Protein AF-A0A6C0HKU3-F1 (afdb_monomer_lite)

pLDDT: mean 80.03, std 16.27, range [27.33, 96.5]

Organism: NCBI:txid1070528

Radius of gyration: 24.58 Å; chains: 1; bounding box: 53×42×70 Å

Sequence (174 aa):
MFNIYMVIFIVIAVLVIAGGSYQLYGMQMGFSTVIFFAGALYVFIVYGIRWFGPNGMFGAIPGSWPPVINTCPDYLTYYQRTQADGQKMDTCIDLIGVSKNNGLSKFDAQKGDSNPDSAFFSLKTVSTDGGKKNGELCQRAITSGLSWEGITNGDGCVSGDGSITGPPSSGGSC

Structure (mmCIF, N/CA/C/O backbone):
data_AF-A0A6C0HKU3-F1
#
_entry.id   AF-A0A6C0HKU3-F1
#
loop_
_atom_site.group_PDB
_atom_site.id
_atom_site.type_symbol
_atom_site.label_atom_id
_atom_site.label_alt_id
_atom_site.label_comp_id
_atom_site.label_asym_id
_atom_site.label_entity_id
_atom_site.label_seq_id
_atom_site.pdbx_PDB_ins_code
_atom_site.Cartn_x
_atom_site.Cartn_y
_atom_site.Cartn_z
_atom_site.occupancy
_atom_site.B_iso_or_equiv
_atom_site.auth_seq_id
_atom_site.auth_comp_id
_atom_site.auth_asym_id
_atom_site.auth_atom_id
_atom_site.pdbx_PDB_model_num
ATOM 1 N N . MET A 1 1 ? 16.580 -20.297 -10.149 1.00 58.47 1 MET A N 1
ATOM 2 C CA . MET A 1 1 ? 15.365 -20.252 -10.994 1.00 58.47 1 MET A CA 1
ATOM 3 C C . MET A 1 1 ? 15.584 -19.198 -12.066 1.00 58.47 1 MET A C 1
ATOM 5 O O . MET A 1 1 ? 16.129 -18.149 -11.747 1.00 58.47 1 MET A O 1
ATOM 9 N N . PHE A 1 2 ? 15.263 -19.491 -13.324 1.00 69.94 2 PHE A N 1
ATOM 10 C CA . PHE A 1 2 ? 15.459 -18.554 -14.433 1.00 69.94 2 PHE A CA 1
ATOM 11 C C . PHE A 1 2 ? 14.442 -17.408 -14.329 1.00 69.94 2 PHE A C 1
ATOM 13 O O . PHE A 1 2 ? 13.238 -17.651 -14.372 1.00 69.94 2 PHE A O 1
ATOM 20 N N . ASN A 1 3 ? 14.914 -16.172 -14.152 1.00 80.88 3 ASN A N 1
ATOM 21 C CA . ASN A 1 3 ? 14.043 -15.004 -14.058 1.00 80.88 3 ASN A CA 1
ATOM 22 C C . ASN A 1 3 ? 13.730 -14.484 -15.469 1.00 80.88 3 ASN A C 1
ATOM 24 O O . ASN A 1 3 ? 14.475 -13.683 -16.031 1.00 80.88 3 ASN A O 1
ATOM 28 N N . ILE A 1 4 ? 12.630 -14.966 -16.050 1.00 89.62 4 ILE A N 1
ATOM 29 C CA . ILE A 1 4 ? 12.211 -14.607 -17.412 1.00 89.62 4 ILE A CA 1
ATOM 30 C C . ILE A 1 4 ? 11.984 -13.095 -17.585 1.00 89.62 4 ILE A C 1
ATOM 32 O O . ILE A 1 4 ? 12.302 -12.542 -18.637 1.00 89.62 4 ILE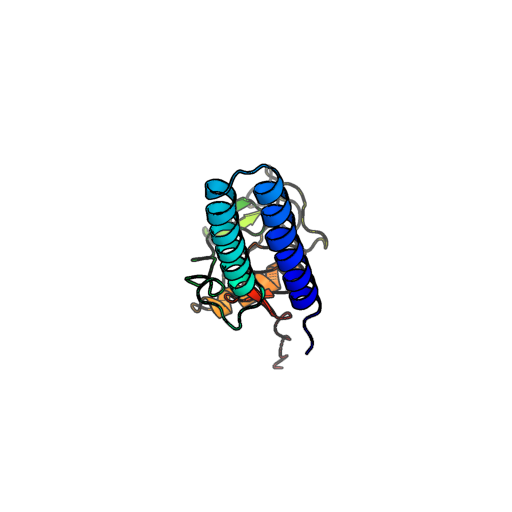 A O 1
ATOM 36 N N . TYR A 1 5 ? 11.530 -12.402 -16.537 1.00 88.19 5 TYR A N 1
ATOM 37 C CA . TYR A 1 5 ? 11.314 -10.954 -16.554 1.00 88.19 5 TYR A CA 1
ATOM 38 C C . TYR A 1 5 ? 12.626 -10.169 -16.653 1.00 88.19 5 TYR A C 1
ATOM 40 O O . TYR A 1 5 ? 12.690 -9.175 -17.372 1.00 88.19 5 TYR A O 1
ATOM 48 N N . MET A 1 6 ? 13.690 -10.647 -16.001 1.00 87.56 6 MET A N 1
ATOM 49 C CA . MET A 1 6 ? 15.028 -10.057 -16.117 1.00 87.56 6 MET A CA 1
ATOM 50 C C . MET A 1 6 ? 15.559 -10.164 -17.551 1.00 87.56 6 MET A C 1
ATOM 52 O O . MET A 1 6 ? 16.142 -9.215 -18.071 1.00 87.56 6 MET A O 1
ATOM 56 N N . VAL A 1 7 ? 15.332 -11.299 -18.214 1.00 91.06 7 VAL A N 1
ATOM 57 C CA . VAL A 1 7 ? 15.775 -11.498 -19.602 1.00 91.06 7 VAL A CA 1
ATOM 58 C C . VAL A 1 7 ? 15.022 -10.579 -20.557 1.00 91.06 7 VAL A C 1
ATOM 60 O O . VAL A 1 7 ? 15.651 -9.913 -21.376 1.00 91.06 7 VAL A O 1
ATOM 63 N N . ILE A 1 8 ? 13.698 -10.475 -20.410 1.00 94.44 8 ILE A N 1
ATOM 64 C CA . ILE A 1 8 ? 12.883 -9.535 -21.192 1.00 94.44 8 ILE A CA 1
ATOM 65 C C . ILE A 1 8 ? 13.372 -8.095 -20.981 1.00 94.44 8 ILE A C 1
ATOM 67 O O . ILE A 1 8 ? 13.553 -7.359 -21.950 1.00 94.44 8 ILE A O 1
ATOM 71 N N . PHE A 1 9 ? 13.653 -7.706 -19.734 1.00 94.19 9 PHE A N 1
ATOM 72 C CA . PHE A 1 9 ? 14.173 -6.379 -19.406 1.00 94.19 9 PHE A CA 1
ATOM 73 C C . PHE A 1 9 ? 15.509 -6.081 -20.099 1.00 94.19 9 PHE A C 1
ATOM 75 O O . PHE A 1 9 ? 15.655 -5.019 -20.700 1.00 94.19 9 PHE A O 1
ATOM 82 N N . ILE A 1 10 ? 16.464 -7.018 -20.071 1.00 93.25 10 ILE A N 1
ATOM 83 C CA . ILE A 1 10 ? 17.770 -6.853 -20.730 1.00 93.25 10 ILE A CA 1
ATOM 84 C C . ILE A 1 10 ? 17.600 -6.680 -22.243 1.00 93.25 10 ILE A C 1
ATOM 86 O O . ILE A 1 10 ? 18.221 -5.795 -22.830 1.00 93.25 10 ILE A O 1
ATOM 90 N N . VAL A 1 11 ? 16.738 -7.483 -22.875 1.00 95.75 11 VAL A N 1
ATOM 91 C CA . VAL A 1 11 ? 16.470 -7.376 -24.317 1.00 95.75 11 VAL A CA 1
ATOM 92 C C . VAL A 1 11 ? 15.900 -5.998 -24.661 1.00 95.75 11 VAL A C 1
ATOM 94 O O . VAL A 1 11 ? 16.388 -5.347 -25.583 1.00 95.75 11 VAL A O 1
ATOM 97 N N . ILE A 1 12 ? 14.920 -5.514 -23.893 1.00 95.31 12 ILE A N 1
ATOM 98 C CA . ILE A 1 12 ? 14.333 -4.183 -24.097 1.00 95.31 12 ILE A CA 1
ATOM 99 C C . ILE A 1 12 ? 15.378 -3.082 -23.883 1.00 95.31 12 ILE A C 1
ATOM 101 O O . ILE A 1 12 ? 15.468 -2.169 -24.701 1.00 95.31 12 ILE A O 1
ATOM 105 N N . ALA A 1 13 ? 16.197 -3.173 -22.833 1.00 95.56 13 ALA A N 1
ATOM 106 C CA . ALA A 1 13 ? 17.238 -2.189 -22.547 1.00 95.56 13 ALA A CA 1
ATOM 107 C C . ALA A 1 13 ? 18.234 -2.061 -23.711 1.00 95.56 13 ALA A C 1
ATOM 109 O O . ALA A 1 13 ? 18.538 -0.951 -24.147 1.00 95.56 13 ALA A O 1
ATOM 110 N N . VAL A 1 14 ? 18.686 -3.189 -24.270 1.00 95.38 14 VAL A N 1
ATOM 111 C CA . VAL A 1 14 ? 19.579 -3.199 -25.439 1.00 95.38 14 VAL A CA 1
ATOM 112 C C . VAL A 1 14 ? 18.900 -2.571 -26.656 1.00 95.38 14 VAL A C 1
ATOM 114 O O . VAL A 1 14 ? 19.516 -1.741 -27.321 1.00 95.38 14 VAL A O 1
ATOM 117 N N . LEU A 1 15 ? 17.636 -2.911 -26.930 1.00 96.50 15 LEU A N 1
ATOM 118 C CA . LEU A 1 15 ? 16.890 -2.347 -28.061 1.00 96.50 15 LEU A CA 1
ATOM 119 C C . LEU A 1 15 ? 16.707 -0.831 -27.940 1.00 96.50 15 LEU A C 1
ATOM 121 O O . LEU A 1 15 ? 16.881 -0.119 -28.925 1.00 96.50 15 LEU A O 1
ATOM 125 N N . VAL A 1 16 ? 16.395 -0.324 -26.746 1.00 95.75 16 VAL A N 1
ATOM 126 C CA . VAL A 1 16 ? 16.202 1.115 -26.510 1.00 95.75 16 VAL A CA 1
ATOM 127 C C . VAL A 1 16 ? 17.522 1.875 -26.616 1.00 95.75 16 VAL A C 1
ATOM 129 O O . VAL A 1 16 ? 17.572 2.908 -27.282 1.00 95.75 16 VAL A O 1
ATOM 132 N N . ILE A 1 17 ? 18.595 1.366 -26.002 1.00 96.44 17 ILE A N 1
ATOM 133 C CA . ILE A 1 17 ? 19.912 2.011 -26.053 1.00 96.44 17 ILE A CA 1
ATOM 134 C C . ILE A 1 17 ? 20.435 2.010 -27.493 1.00 96.44 17 ILE A C 1
ATOM 136 O O . ILE A 1 17 ? 20.740 3.069 -28.034 1.00 96.44 17 ILE A O 1
ATOM 140 N N . ALA A 1 18 ? 20.495 0.845 -28.143 1.00 94.31 18 ALA A N 1
ATOM 141 C CA . ALA A 1 18 ? 21.031 0.732 -29.496 1.00 94.31 18 ALA A CA 1
ATOM 142 C C . ALA A 1 18 ? 20.145 1.447 -30.527 1.00 94.31 18 ALA A C 1
ATOM 144 O O . ALA A 1 18 ? 20.659 2.180 -31.369 1.00 94.31 18 ALA A O 1
ATOM 145 N N . GLY A 1 19 ? 18.822 1.278 -30.445 1.00 94.56 19 GLY A N 1
ATOM 146 C CA . GLY A 1 19 ? 17.868 1.901 -31.361 1.00 94.56 19 GLY A CA 1
ATOM 147 C C . GLY A 1 19 ? 17.843 3.423 -31.236 1.00 94.56 19 GLY A C 1
ATOM 148 O O . GLY A 1 19 ? 17.960 4.123 -32.241 1.00 94.56 19 GLY A O 1
ATOM 149 N N . GLY A 1 20 ? 17.775 3.945 -30.008 1.00 93.06 20 GLY A N 1
ATOM 150 C CA . GLY A 1 20 ? 17.802 5.387 -29.763 1.00 93.06 20 GLY A CA 1
ATOM 151 C C . GLY A 1 20 ? 19.136 6.023 -30.161 1.00 93.06 20 GLY A C 1
ATOM 152 O O . GLY A 1 20 ? 19.150 7.063 -30.820 1.00 93.06 20 GLY A O 1
ATOM 153 N N . SER A 1 21 ? 20.265 5.372 -29.853 1.00 93.81 21 SER A N 1
ATOM 154 C CA . SER A 1 21 ? 21.584 5.851 -30.280 1.00 93.81 21 SER A CA 1
ATOM 155 C C . SER A 1 21 ? 21.761 5.810 -31.799 1.00 93.81 21 SER A C 1
ATOM 157 O O . SER A 1 21 ? 22.308 6.757 -32.358 1.00 93.81 21 SER A O 1
ATOM 159 N N . TYR A 1 22 ? 21.275 4.770 -32.485 1.00 94.69 22 TYR A N 1
ATOM 160 C CA . TYR A 1 22 ? 21.329 4.683 -33.948 1.00 94.69 22 TYR A CA 1
ATOM 161 C C . TYR A 1 22 ? 20.525 5.806 -34.614 1.00 94.69 22 TYR A C 1
ATOM 163 O O . TYR A 1 22 ? 21.016 6.461 -35.534 1.00 94.69 22 TYR A O 1
ATOM 171 N N . GLN A 1 23 ? 19.319 6.077 -34.109 1.00 94.19 23 GLN A N 1
ATOM 172 C CA . GLN A 1 23 ? 18.472 7.150 -34.622 1.00 94.19 23 GLN A CA 1
ATOM 173 C C . GLN A 1 23 ? 19.127 8.529 -34.443 1.00 94.19 23 GLN A C 1
ATOM 175 O O . GLN A 1 23 ? 19.182 9.309 -35.392 1.00 94.19 23 GLN A O 1
ATOM 180 N N . LEU A 1 24 ? 19.677 8.818 -33.259 1.00 92.69 24 LEU A N 1
ATOM 181 C CA . LEU A 1 24 ? 20.350 10.094 -32.981 1.00 92.69 24 LEU A CA 1
ATOM 182 C C . LEU A 1 24 ? 21.645 10.270 -33.781 1.00 92.69 24 LEU A C 1
ATOM 184 O O . LEU A 1 24 ? 21.941 11.374 -34.248 1.00 92.69 24 LEU A O 1
ATOM 188 N N . TYR A 1 25 ? 22.387 9.182 -33.991 1.00 92.62 25 TYR A N 1
ATOM 189 C CA . TYR A 1 25 ? 23.579 9.194 -34.830 1.00 92.62 25 TYR A CA 1
ATOM 190 C C . TYR A 1 25 ? 23.230 9.493 -36.294 1.00 92.62 25 TYR A C 1
ATOM 192 O O . TYR A 1 25 ? 23.880 10.327 -36.924 1.00 92.62 25 TYR A O 1
ATOM 200 N N . GLY A 1 26 ? 22.156 8.888 -36.817 1.00 92.25 26 GLY A N 1
ATOM 201 C CA . GLY A 1 26 ? 21.646 9.160 -38.164 1.00 92.25 26 GLY A CA 1
ATOM 202 C C . GLY A 1 26 ? 21.207 10.615 -38.375 1.00 92.25 26 GLY A C 1
ATOM 203 O O . GLY A 1 26 ? 21.313 11.135 -39.482 1.00 92.25 26 GLY A O 1
ATOM 204 N N . MET A 1 27 ? 20.794 11.303 -37.307 1.00 92.88 27 MET A N 1
ATOM 205 C CA . MET A 1 27 ? 20.460 12.734 -37.318 1.00 92.88 27 MET A CA 1
ATOM 206 C C . MET A 1 27 ? 21.688 13.656 -37.202 1.00 92.88 27 MET A C 1
ATOM 208 O O . MET A 1 27 ? 21.528 14.866 -37.055 1.00 92.88 27 MET A O 1
ATOM 212 N N . GLN A 1 28 ? 22.908 13.106 -37.239 1.00 91.75 28 GLN A N 1
ATOM 213 C CA . GLN A 1 28 ? 24.176 13.830 -37.058 1.00 91.75 28 GLN A CA 1
ATOM 214 C C . GLN A 1 28 ? 24.291 14.573 -35.713 1.00 91.75 28 GLN A C 1
ATOM 216 O O . GLN A 1 28 ? 25.132 15.456 -35.538 1.00 91.75 28 GLN A O 1
ATOM 221 N N . MET A 1 29 ? 23.497 14.184 -34.712 1.00 90.88 29 MET A N 1
ATOM 222 C CA . MET A 1 29 ? 23.520 14.771 -33.372 1.00 90.88 29 MET A CA 1
ATOM 223 C C . MET A 1 29 ? 24.515 14.023 -32.478 1.00 90.88 29 MET A C 1
ATOM 225 O O . MET A 1 29 ? 24.139 13.365 -31.505 1.00 90.88 29 MET A O 1
ATOM 229 N N . GLY A 1 30 ? 25.808 14.099 -32.812 1.00 86.69 30 GLY A N 1
ATOM 230 C CA . GLY A 1 30 ? 26.860 13.325 -32.137 1.00 86.69 30 GLY A CA 1
ATOM 231 C C . GLY A 1 30 ? 26.922 13.561 -30.623 1.00 86.69 30 GLY A C 1
ATOM 232 O O . GLY A 1 30 ? 26.979 12.609 -29.849 1.00 86.69 30 GLY A O 1
ATOM 233 N N . PHE A 1 31 ? 26.815 14.820 -30.188 1.00 90.69 31 PHE A N 1
ATOM 234 C CA . PHE A 1 31 ? 26.819 15.168 -28.763 1.00 90.69 31 PHE A CA 1
ATOM 235 C C . PHE A 1 31 ? 25.597 14.600 -28.021 1.00 90.69 31 PHE A C 1
ATOM 237 O O . PHE A 1 31 ? 25.738 13.961 -26.978 1.00 90.69 31 PHE A O 1
ATOM 244 N N . SER A 1 32 ? 24.400 14.744 -28.598 1.00 89.81 32 SER A N 1
ATOM 245 C CA . SER A 1 32 ? 23.164 14.188 -28.033 1.00 89.81 32 SER A CA 1
ATOM 246 C C . SER A 1 32 ? 23.177 12.661 -27.996 1.00 89.81 32 SER A C 1
ATOM 248 O O . SER A 1 32 ? 22.661 12.076 -27.052 1.00 89.81 32 SER A O 1
ATOM 250 N N . THR A 1 33 ? 23.806 12.013 -28.981 1.00 92.88 33 THR A N 1
ATOM 251 C CA . THR A 1 33 ? 23.956 10.551 -29.034 1.00 92.88 33 THR A CA 1
ATOM 252 C C . THR A 1 33 ? 24.762 10.033 -27.844 1.00 92.88 33 THR A C 1
ATOM 254 O O . THR A 1 33 ? 24.355 9.065 -27.203 1.00 92.88 33 THR A O 1
ATOM 257 N N . VAL A 1 34 ? 25.877 10.697 -27.514 1.00 93.25 34 VAL A N 1
ATOM 258 C CA . VAL A 1 34 ? 26.735 10.319 -26.379 1.00 93.25 34 VAL A CA 1
ATOM 259 C C . VAL A 1 34 ? 26.002 10.513 -25.052 1.00 93.25 34 VAL A C 1
ATOM 261 O O . VAL A 1 34 ? 26.012 9.614 -24.211 1.00 93.25 34 VAL A O 1
ATOM 264 N N . ILE A 1 35 ? 25.318 11.649 -24.879 1.00 95.69 35 ILE A N 1
ATOM 265 C CA . ILE A 1 35 ? 24.532 11.927 -23.667 1.00 95.69 35 ILE A CA 1
ATOM 266 C C . ILE A 1 35 ? 23.392 10.920 -23.512 1.00 95.69 35 ILE A C 1
ATOM 268 O O . ILE A 1 35 ? 23.199 10.378 -22.425 1.00 95.69 35 ILE A O 1
ATOM 272 N N . PHE A 1 36 ? 22.659 10.641 -24.591 1.00 95.25 36 PHE A N 1
ATOM 273 C CA . PHE A 1 36 ? 21.569 9.672 -24.578 1.00 95.25 36 PHE A CA 1
ATOM 274 C C . PHE A 1 36 ? 22.070 8.278 -24.206 1.00 95.25 36 PHE A C 1
ATOM 276 O O . PHE A 1 36 ? 21.498 7.649 -23.322 1.00 95.25 36 PHE A O 1
ATOM 283 N N . PHE A 1 37 ? 23.157 7.814 -24.828 1.00 95.25 37 PHE A N 1
ATOM 284 C CA . PHE A 1 37 ? 23.725 6.498 -24.546 1.00 95.25 37 PHE A CA 1
ATOM 285 C C . PHE A 1 37 ? 24.118 6.363 -23.070 1.00 95.25 37 PHE A C 1
ATOM 287 O O . PHE A 1 37 ? 23.704 5.415 -22.404 1.00 95.25 37 PHE A O 1
ATOM 294 N N . ALA A 1 38 ? 24.864 7.338 -22.538 1.00 95.56 38 ALA A N 1
ATOM 295 C CA . ALA A 1 38 ? 25.298 7.330 -21.144 1.00 95.56 38 ALA A CA 1
ATOM 296 C C . ALA A 1 38 ? 24.112 7.409 -20.164 1.00 95.56 38 ALA A C 1
ATOM 298 O O . ALA A 1 38 ? 24.064 6.659 -19.188 1.00 95.56 38 ALA A O 1
ATOM 299 N N . GLY A 1 39 ? 23.134 8.280 -20.438 1.00 95.56 39 GLY A N 1
ATOM 300 C CA . GLY A 1 39 ? 21.947 8.454 -19.602 1.00 95.56 39 GLY A CA 1
ATOM 301 C C . GLY A 1 39 ? 21.026 7.234 -19.609 1.00 95.56 39 GLY A C 1
ATOM 302 O O . GLY A 1 39 ? 20.624 6.760 -18.548 1.00 95.56 39 GLY A O 1
ATOM 303 N N . ALA A 1 40 ? 20.732 6.681 -20.787 1.00 94.62 40 ALA A N 1
ATOM 304 C CA . ALA A 1 40 ? 19.903 5.488 -20.924 1.00 94.62 40 ALA A CA 1
ATOM 305 C C . ALA A 1 40 ? 20.559 4.278 -20.246 1.00 94.62 40 ALA A C 1
ATOM 307 O O . ALA A 1 40 ? 19.898 3.569 -19.487 1.00 94.62 40 ALA A O 1
ATOM 308 N N . LEU A 1 41 ? 21.867 4.082 -20.447 1.00 95.00 41 LEU A N 1
ATOM 309 C CA . LEU A 1 41 ? 22.626 3.025 -19.781 1.00 95.00 41 LEU A CA 1
ATOM 310 C C . LEU A 1 41 ? 22.547 3.153 -18.254 1.00 95.00 41 LEU A C 1
ATOM 312 O O . LEU A 1 41 ? 22.242 2.174 -17.574 1.00 95.00 41 LEU A O 1
ATOM 316 N N . TYR A 1 42 ? 22.762 4.356 -17.716 1.00 94.75 42 TYR A N 1
ATOM 317 C CA . TYR A 1 42 ? 22.658 4.617 -16.280 1.00 94.75 42 TYR A CA 1
ATOM 318 C C . TYR A 1 42 ? 21.266 4.273 -15.729 1.00 94.75 42 TYR A C 1
ATOM 320 O O . TYR A 1 42 ? 21.159 3.540 -14.746 1.00 94.75 42 TYR A O 1
ATOM 328 N N . VAL A 1 43 ? 20.198 4.735 -16.388 1.00 94.12 43 VAL A N 1
ATOM 329 C CA . VAL A 1 43 ? 18.811 4.458 -15.978 1.00 94.12 43 VAL A CA 1
ATOM 330 C C . VAL A 1 43 ? 18.533 2.955 -15.965 1.00 94.12 43 VAL A C 1
ATOM 332 O O . VAL A 1 43 ? 18.065 2.430 -14.954 1.00 94.12 43 VAL A O 1
ATOM 335 N N . PHE A 1 44 ? 18.858 2.233 -17.040 1.00 94.44 44 PHE A N 1
ATOM 336 C CA . PHE A 1 44 ? 18.604 0.791 -17.102 1.00 94.44 44 PHE A CA 1
ATOM 337 C C . PHE A 1 44 ? 19.426 -0.004 -16.081 1.00 94.44 44 PHE A C 1
ATOM 339 O O . PHE A 1 44 ? 18.920 -0.985 -15.540 1.00 94.44 44 PHE A O 1
ATOM 346 N N . ILE A 1 45 ? 20.647 0.428 -15.752 1.00 89.94 45 ILE A N 1
ATOM 347 C CA . ILE A 1 45 ? 21.437 -0.186 -14.677 1.00 89.94 45 ILE A CA 1
ATOM 348 C C . ILE A 1 45 ? 20.761 0.032 -13.319 1.00 89.94 45 ILE A C 1
ATOM 350 O O . ILE A 1 45 ? 20.558 -0.930 -12.579 1.00 89.94 45 ILE A O 1
ATOM 354 N N . VAL A 1 46 ? 20.371 1.269 -12.994 1.00 87.94 46 VAL A N 1
ATOM 355 C CA . VAL A 1 46 ? 19.741 1.597 -11.703 1.00 87.94 46 VAL A CA 1
ATOM 356 C C . VAL A 1 46 ? 18.433 0.828 -11.519 1.00 87.94 46 VAL A C 1
ATOM 358 O O . VAL A 1 46 ? 18.244 0.168 -10.496 1.00 87.94 46 VAL A O 1
ATOM 361 N N . TYR A 1 47 ? 17.549 0.849 -12.518 1.00 86.75 47 TYR A N 1
ATOM 362 C CA . TYR A 1 47 ? 16.276 0.128 -12.452 1.00 8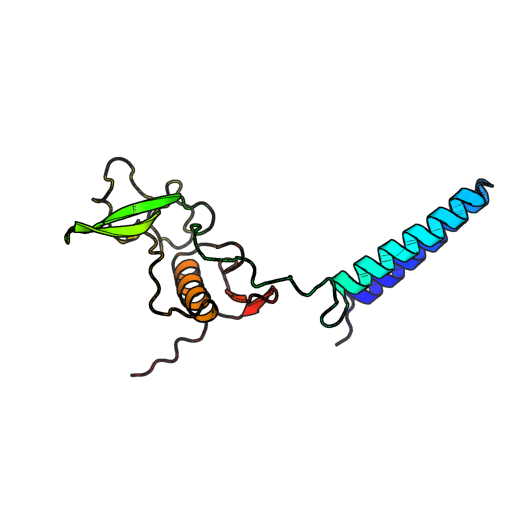6.75 47 TYR A CA 1
ATOM 363 C C . TYR A 1 47 ? 16.452 -1.394 -12.526 1.00 86.75 47 TYR A C 1
ATOM 365 O O . TYR A 1 47 ? 15.725 -2.130 -11.860 1.00 86.75 47 TYR A O 1
ATOM 373 N N . GLY A 1 48 ? 17.464 -1.878 -13.251 1.00 87.19 48 GLY A N 1
ATOM 374 C CA . GLY A 1 48 ? 17.830 -3.292 -13.265 1.00 87.19 48 GLY A CA 1
ATOM 375 C C . GLY A 1 48 ? 18.237 -3.792 -11.877 1.00 87.19 48 GLY A C 1
ATOM 376 O O . GLY A 1 48 ? 17.722 -4.806 -11.410 1.00 87.19 48 GLY A O 1
ATOM 377 N N . ILE A 1 49 ? 19.093 -3.045 -11.173 1.00 84.56 49 ILE A N 1
ATOM 378 C CA . ILE A 1 49 ? 19.493 -3.358 -9.791 1.00 84.56 49 ILE A CA 1
ATOM 379 C C . ILE A 1 49 ? 18.299 -3.234 -8.832 1.00 84.56 49 ILE A C 1
ATOM 381 O O . ILE A 1 49 ? 18.142 -4.068 -7.942 1.00 84.56 49 ILE A O 1
ATOM 385 N N . ARG A 1 50 ? 17.436 -2.227 -9.015 1.00 80.50 50 ARG A N 1
ATOM 386 C CA . ARG A 1 50 ? 16.242 -1.994 -8.184 1.00 80.50 50 ARG A CA 1
ATOM 387 C C . ARG A 1 50 ? 15.244 -3.153 -8.222 1.00 80.50 50 ARG A C 1
ATOM 389 O O . ARG A 1 50 ? 14.636 -3.434 -7.189 1.00 80.50 50 ARG A O 1
ATOM 396 N N . TRP A 1 51 ? 15.041 -3.765 -9.389 1.00 79.31 51 TRP A N 1
ATOM 397 C CA . TRP A 1 51 ? 14.029 -4.808 -9.598 1.00 79.31 51 TRP A CA 1
ATOM 398 C C . TRP A 1 51 ? 14.577 -6.234 -9.552 1.00 79.31 51 TRP A C 1
ATOM 400 O O . TRP A 1 51 ? 13.852 -7.141 -9.152 1.00 79.31 51 TRP A O 1
ATOM 410 N N . PHE A 1 52 ? 15.834 -6.446 -9.949 1.00 84.69 52 PHE A N 1
ATOM 411 C CA . PHE A 1 52 ? 16.418 -7.786 -10.084 1.00 84.69 52 PHE A CA 1
ATOM 412 C C . PHE A 1 52 ? 17.663 -8.013 -9.213 1.00 84.69 52 PHE A C 1
ATOM 414 O O . PHE A 1 52 ? 18.205 -9.118 -9.207 1.00 84.69 52 PHE A O 1
ATOM 421 N N . GLY A 1 53 ? 18.134 -6.998 -8.481 1.00 73.88 53 GLY A N 1
ATOM 422 C CA . GLY A 1 53 ? 19.289 -7.122 -7.596 1.00 73.88 53 GLY A CA 1
ATOM 423 C C . GLY A 1 53 ? 18.976 -7.960 -6.347 1.00 73.88 53 GLY A C 1
ATOM 424 O O . GLY A 1 53 ? 17.967 -7.701 -5.688 1.00 73.88 53 GLY A O 1
ATOM 425 N N . PRO A 1 54 ? 19.831 -8.931 -5.969 1.00 62.16 54 PRO A N 1
ATOM 426 C CA . PRO A 1 54 ? 19.669 -9.669 -4.721 1.00 62.16 54 PRO A CA 1
ATOM 427 C C . PRO A 1 54 ? 19.909 -8.706 -3.551 1.00 62.16 54 PRO A C 1
ATOM 429 O O . PRO A 1 54 ? 21.034 -8.259 -3.349 1.00 62.16 54 PRO A O 1
ATOM 432 N N . ASN A 1 55 ? 18.851 -8.336 -2.821 1.00 62.00 55 ASN A N 1
ATOM 433 C CA . ASN A 1 55 ? 18.900 -7.364 -1.718 1.00 62.00 55 ASN A CA 1
ATOM 434 C C . ASN A 1 55 ? 19.590 -6.040 -2.104 1.00 62.00 55 ASN A C 1
ATOM 436 O O . ASN A 1 55 ? 20.488 -5.564 -1.409 1.00 62.00 55 ASN A O 1
ATOM 440 N N . GLY A 1 56 ? 19.218 -5.465 -3.253 1.00 54.44 56 GLY A N 1
ATOM 441 C CA . GLY A 1 56 ? 19.864 -4.261 -3.777 1.00 54.44 56 GLY A CA 1
ATOM 442 C C . GLY A 1 56 ? 19.853 -3.094 -2.781 1.00 54.44 56 GLY A C 1
ATOM 443 O O . GLY A 1 56 ? 18.884 -2.889 -2.055 1.00 54.44 56 GLY A O 1
ATOM 444 N N . MET A 1 57 ? 20.900 -2.269 -2.811 1.00 52.84 57 MET A N 1
ATOM 445 C CA . MET A 1 57 ? 21.046 -1.032 -2.020 1.00 52.84 57 MET A CA 1
ATOM 446 C C . MET A 1 57 ? 19.871 -0.038 -2.195 1.00 52.84 57 MET A C 1
ATOM 448 O O . MET A 1 57 ? 19.704 0.870 -1.391 1.00 52.84 57 MET A O 1
ATOM 452 N N . PHE A 1 58 ? 19.044 -0.234 -3.231 1.00 52.31 58 PHE A N 1
ATOM 453 C CA . PHE A 1 58 ? 17.808 0.509 -3.521 1.00 52.31 58 PHE A CA 1
ATOM 454 C C . PHE A 1 58 ? 16.517 -0.313 -3.326 1.00 52.31 58 PHE A C 1
ATOM 456 O O . PHE A 1 58 ? 15.421 0.195 -3.550 1.00 52.31 58 PHE A O 1
ATOM 463 N N . GLY A 1 59 ? 16.636 -1.599 -2.995 1.00 47.81 59 GLY A N 1
ATOM 464 C CA . GLY A 1 59 ? 15.536 -2.516 -2.687 1.00 47.81 59 GLY A CA 1
ATOM 465 C C . GLY A 1 59 ? 15.330 -2.720 -1.186 1.00 47.81 59 GLY A C 1
ATOM 466 O O . GLY A 1 59 ? 14.219 -3.037 -0.774 1.00 47.81 59 GLY A O 1
ATOM 467 N N . ALA A 1 60 ? 16.363 -2.485 -0.371 1.00 51.34 60 ALA A N 1
ATOM 468 C CA . ALA A 1 60 ? 16.209 -2.370 1.070 1.00 51.34 60 ALA A CA 1
ATOM 469 C C . ALA A 1 60 ? 15.409 -1.100 1.376 1.00 51.34 60 ALA A C 1
ATOM 471 O O . ALA A 1 60 ? 15.910 0.017 1.243 1.00 51.34 60 ALA A O 1
ATOM 472 N N . ILE A 1 61 ? 14.145 -1.282 1.748 1.00 51.16 61 ILE A N 1
ATOM 473 C CA . ILE A 1 61 ? 13.314 -0.221 2.306 1.00 51.16 61 ILE A CA 1
ATOM 474 C C . ILE A 1 61 ? 14.072 0.297 3.543 1.00 51.16 61 ILE A C 1
ATOM 476 O O . ILE A 1 61 ? 14.368 -0.498 4.441 1.00 51.16 61 ILE A O 1
ATOM 480 N N . PRO A 1 62 ? 14.483 1.578 3.590 1.00 41.66 62 PRO A N 1
ATOM 481 C CA . PRO A 1 62 ? 15.162 2.114 4.755 1.00 41.66 62 PRO A CA 1
ATOM 482 C C . PRO A 1 62 ? 14.134 2.210 5.885 1.00 41.66 62 PRO A C 1
ATOM 484 O O . PRO A 1 62 ? 13.354 3.154 5.961 1.00 41.66 62 PRO A O 1
ATOM 487 N N . GLY A 1 63 ? 14.124 1.197 6.747 1.00 49.44 63 GLY A N 1
ATOM 488 C CA . GLY A 1 63 ? 13.228 1.101 7.896 1.00 49.44 63 GLY A CA 1
ATOM 489 C C . GLY A 1 63 ? 11.987 0.250 7.634 1.00 49.44 63 GLY A C 1
ATOM 490 O O . GLY A 1 63 ? 11.523 0.114 6.504 1.00 49.44 63 GLY A O 1
ATOM 491 N N . SER A 1 64 ? 11.448 -0.333 8.710 1.00 48.94 64 SER A N 1
ATOM 492 C CA . SER A 1 64 ? 10.158 -1.020 8.691 1.00 48.94 64 SER A CA 1
ATOM 493 C C . SER A 1 64 ? 9.064 0.011 8.415 1.00 48.94 64 SER A C 1
ATOM 495 O O . SER A 1 64 ? 8.554 0.666 9.327 1.00 48.94 64 SER A O 1
ATOM 497 N N . TRP A 1 65 ? 8.757 0.207 7.140 1.00 41.47 65 TRP A N 1
ATOM 498 C CA . TRP A 1 65 ? 7.554 0.900 6.726 1.00 41.47 65 TRP A CA 1
ATOM 499 C C . TRP A 1 65 ? 6.366 -0.060 6.896 1.00 41.47 65 TRP A C 1
ATOM 501 O O . TRP A 1 65 ? 6.465 -1.195 6.425 1.00 41.47 65 TRP A O 1
ATOM 511 N N . PRO A 1 66 ? 5.275 0.354 7.564 1.00 53.62 66 PRO A N 1
ATOM 512 C CA . PRO A 1 66 ? 5.047 1.669 8.163 1.00 53.62 66 PRO A CA 1
ATOM 513 C C . PRO A 1 66 ? 5.617 1.803 9.597 1.00 53.62 66 PRO A C 1
ATOM 515 O O . PRO A 1 66 ? 5.503 0.872 10.403 1.00 53.62 66 PRO A O 1
ATOM 518 N N . PRO A 1 67 ? 6.190 2.972 9.960 1.00 51.78 67 PRO A N 1
ATOM 519 C CA . PRO A 1 67 ? 6.621 3.274 11.316 1.00 51.78 67 PRO A CA 1
ATOM 520 C C . PRO A 1 67 ? 5.399 3.654 12.158 1.00 51.78 67 PRO A C 1
ATOM 522 O O . PRO A 1 67 ? 4.805 4.710 11.980 1.00 51.78 67 PRO A O 1
ATOM 525 N N . VAL A 1 68 ? 5.071 2.796 13.122 1.00 53.25 68 VAL A N 1
ATOM 526 C CA . VAL A 1 68 ? 3.995 2.970 14.110 1.00 53.25 68 VAL A CA 1
ATOM 527 C C . VAL A 1 68 ? 2.583 2.936 13.500 1.00 53.25 68 VAL A C 1
ATOM 529 O O . VAL A 1 68 ? 2.132 3.833 12.795 1.00 53.25 68 VAL A O 1
ATOM 532 N N . ILE A 1 69 ? 1.868 1.863 13.831 1.00 58.03 69 ILE A N 1
ATOM 533 C CA . ILE A 1 69 ? 0.459 1.602 13.521 1.00 58.03 69 ILE A CA 1
ATOM 534 C C . ILE A 1 69 ? -0.417 2.640 14.240 1.00 58.03 69 ILE A C 1
ATOM 536 O O . ILE A 1 69 ? -0.971 2.379 15.305 1.00 58.03 69 ILE A O 1
ATOM 540 N N . ASN A 1 70 ? -0.510 3.837 13.670 1.00 58.84 70 ASN A N 1
ATOM 541 C CA . ASN A 1 70 ? -1.367 4.919 14.165 1.00 58.84 70 ASN A CA 1
ATOM 542 C C . ASN A 1 70 ? -2.584 5.143 13.258 1.00 58.84 70 ASN A C 1
ATOM 544 O O . ASN A 1 70 ? -3.400 6.025 13.516 1.00 58.84 70 ASN A O 1
ATOM 548 N N . THR A 1 71 ? -2.672 4.397 12.160 1.00 75.50 71 THR A N 1
ATOM 549 C CA . THR A 1 71 ? -3.646 4.604 11.087 1.00 75.50 71 THR A CA 1
ATOM 550 C C . THR A 1 71 ? -4.577 3.412 11.026 1.00 75.50 71 THR A C 1
ATOM 552 O O . THR A 1 71 ? -4.153 2.299 11.295 1.00 75.50 71 THR A O 1
ATOM 555 N N . CYS A 1 72 ? -5.843 3.628 10.697 1.00 87.31 72 CYS A N 1
ATOM 556 C CA . CYS A 1 72 ? -6.799 2.544 10.528 1.00 87.31 72 CYS A CA 1
ATOM 557 C C . CYS A 1 72 ? -6.507 1.688 9.283 1.00 87.31 72 CYS A C 1
ATOM 559 O O . CYS A 1 72 ? -5.797 2.160 8.392 1.00 87.31 72 CYS A O 1
ATOM 561 N N . PRO A 1 73 ? -7.082 0.469 9.197 1.00 87.00 73 PRO A N 1
ATOM 562 C CA . PRO A 1 73 ? -7.159 -0.278 7.943 1.00 87.00 73 PRO A CA 1
ATOM 563 C C . PRO A 1 73 ? -7.712 0.577 6.797 1.00 87.00 73 PRO A C 1
ATOM 565 O O . PRO A 1 73 ? -8.400 1.576 7.032 1.00 87.00 73 PRO A O 1
ATOM 568 N N . ASP A 1 74 ? -7.445 0.169 5.560 1.00 85.75 74 ASP A N 1
ATOM 569 C CA . ASP A 1 74 ? -7.775 0.967 4.382 1.00 85.75 74 ASP A CA 1
ATOM 570 C C . ASP A 1 74 ? -9.276 1.302 4.361 1.00 85.75 74 ASP A C 1
ATOM 572 O O . ASP A 1 74 ? -10.129 0.434 4.555 1.00 85.75 74 ASP A O 1
ATOM 576 N N . TYR A 1 75 ? -9.596 2.578 4.116 1.00 86.44 75 TYR A N 1
ATOM 577 C CA . TYR A 1 75 ? -10.959 3.133 4.085 1.00 86.44 75 TYR A CA 1
ATOM 578 C C . TYR A 1 75 ? -11.719 3.168 5.424 1.00 86.44 75 TYR A C 1
ATOM 580 O O . TYR A 1 75 ? -12.864 3.628 5.451 1.00 86.44 75 TYR A O 1
ATOM 588 N N . LEU A 1 76 ? -11.104 2.765 6.541 1.00 90.31 76 LEU A N 1
ATOM 589 C CA . LEU A 1 76 ? -11.679 2.958 7.873 1.00 90.31 76 LEU A CA 1
ATOM 590 C C . LEU A 1 76 ? -11.268 4.309 8.466 1.00 90.31 76 LEU A C 1
ATOM 592 O O . LEU A 1 76 ? -10.202 4.855 8.190 1.00 90.31 76 LEU A O 1
ATOM 596 N N . THR A 1 77 ? -12.127 4.841 9.331 1.00 90.31 77 THR A N 1
ATOM 597 C CA . THR A 1 77 ? -11.900 6.106 10.039 1.00 90.31 77 THR A CA 1
ATOM 598 C C . THR A 1 77 ? -11.589 5.842 11.504 1.00 90.31 77 THR A C 1
ATOM 600 O O . THR A 1 77 ? -12.219 4.993 12.130 1.00 90.31 77 THR A O 1
ATOM 603 N N . TYR A 1 78 ? -10.632 6.576 12.066 1.00 90.31 78 TYR A N 1
ATOM 604 C CA . TYR A 1 78 ? -10.325 6.493 13.490 1.00 90.31 78 TYR A CA 1
ATOM 605 C C . TYR A 1 78 ? -11.511 6.957 14.339 1.00 90.31 78 TYR A C 1
ATOM 607 O O . TYR A 1 78 ? -12.125 7.989 14.065 1.00 90.31 78 TYR A O 1
ATOM 615 N N . TYR A 1 79 ? -11.801 6.206 15.395 1.00 90.19 79 TYR A N 1
ATOM 616 C CA . TYR A 1 79 ? -12.852 6.516 16.344 1.00 90.19 79 TYR A CA 1
ATOM 617 C C . TYR A 1 79 ? -12.450 6.067 17.747 1.00 90.19 79 TYR A C 1
ATOM 619 O O . TYR A 1 79 ? -12.079 4.914 17.980 1.00 90.19 79 TYR A O 1
ATOM 627 N N . GLN A 1 80 ? -12.543 6.985 18.704 1.00 89.56 80 GLN A N 1
ATOM 628 C CA . GLN A 1 80 ? -12.257 6.692 20.100 1.00 89.56 80 GLN A CA 1
ATOM 629 C C . GLN A 1 80 ? -13.555 6.323 20.813 1.00 89.56 80 GLN A C 1
ATOM 631 O O . GLN A 1 80 ? -14.361 7.195 21.133 1.00 89.56 80 GLN A O 1
ATOM 636 N N . ARG A 1 81 ? -13.747 5.026 21.054 1.00 88.44 81 ARG A N 1
ATOM 637 C CA . ARG A 1 81 ? -14.942 4.496 21.711 1.00 88.44 81 ARG A CA 1
ATOM 638 C C . ARG A 1 81 ? -14.809 4.605 23.223 1.00 88.44 81 ARG A C 1
ATOM 640 O O . ARG A 1 81 ? -13.779 4.217 23.777 1.00 88.44 81 ARG A O 1
ATOM 647 N N . THR A 1 82 ? -15.873 5.029 23.896 1.00 88.31 82 THR A N 1
ATOM 648 C CA . THR A 1 82 ? -15.990 4.898 25.352 1.00 88.31 82 THR A CA 1
ATOM 649 C C . THR A 1 82 ? -16.671 3.571 25.676 1.00 88.31 82 THR A C 1
ATOM 651 O O . THR A 1 82 ? -17.805 3.322 25.269 1.00 88.31 82 THR A O 1
ATOM 654 N N . GLN A 1 83 ? -15.972 2.676 26.369 1.00 81.81 83 GLN A N 1
ATOM 655 C CA . GLN A 1 83 ? -16.563 1.426 26.850 1.00 81.81 83 GLN A CA 1
ATOM 656 C C . GLN A 1 83 ? -17.466 1.664 28.066 1.00 81.81 83 GLN A C 1
ATOM 658 O O . GLN A 1 83 ? -17.379 2.700 28.725 1.00 81.81 83 GLN A O 1
ATOM 663 N N . ALA A 1 84 ? -18.301 0.672 28.393 1.00 77.44 84 ALA A N 1
ATOM 664 C CA . ALA A 1 84 ? -19.169 0.701 29.574 1.00 77.44 84 ALA A CA 1
ATOM 665 C C . ALA A 1 84 ? -18.391 0.958 30.881 1.00 77.44 84 ALA A C 1
ATOM 667 O O . ALA A 1 84 ? -18.905 1.608 31.786 1.00 77.44 84 ALA A O 1
ATOM 668 N N . ASP A 1 85 ? -17.123 0.538 30.930 1.00 77.31 85 ASP A N 1
ATOM 669 C CA . ASP A 1 85 ? -16.211 0.739 32.062 1.00 77.31 85 ASP A CA 1
ATOM 670 C C . ASP A 1 85 ? -15.594 2.156 32.114 1.00 77.31 85 ASP A C 1
ATOM 672 O O . ASP A 1 85 ? -14.685 2.420 32.899 1.00 77.31 85 ASP A O 1
ATOM 676 N N . GLY A 1 86 ? -16.025 3.071 31.236 1.00 78.31 86 GLY A N 1
ATOM 677 C CA . GLY A 1 86 ? -15.512 4.442 31.122 1.00 78.31 86 GLY A CA 1
ATOM 678 C C . GLY A 1 86 ? -14.129 4.558 30.467 1.00 78.31 86 GLY A C 1
ATOM 679 O O . GLY A 1 86 ? -13.628 5.665 30.267 1.00 78.31 86 GLY A O 1
ATOM 680 N N . GLN A 1 87 ? -13.507 3.432 30.112 1.00 83.44 87 GLN A N 1
ATOM 681 C CA . GLN A 1 87 ? -12.220 3.392 29.422 1.00 83.44 87 GLN A CA 1
ATOM 682 C C . GLN A 1 87 ? -12.374 3.809 27.958 1.00 83.44 87 GLN A C 1
ATOM 684 O O . GLN A 1 87 ? -13.284 3.361 27.255 1.00 83.44 87 GLN A O 1
ATOM 689 N N . LYS A 1 88 ? -11.450 4.649 27.490 1.00 85.88 88 LYS A N 1
ATOM 690 C CA . LYS A 1 88 ? -11.352 5.041 26.083 1.00 85.88 88 LYS A CA 1
ATOM 691 C C . LYS A 1 88 ? -10.521 4.010 25.334 1.00 85.88 88 LYS A C 1
ATOM 693 O O . LYS A 1 88 ? -9.399 3.714 25.737 1.00 85.88 88 LYS A O 1
ATOM 698 N N . MET A 1 89 ? -11.070 3.471 24.254 1.00 85.94 89 MET A N 1
ATOM 699 C CA . MET A 1 89 ? -10.361 2.557 23.369 1.00 85.94 89 MET A CA 1
ATOM 700 C C . MET A 1 89 ? -10.227 3.139 21.973 1.00 85.94 89 MET A C 1
ATOM 702 O O . MET A 1 89 ? -11.194 3.615 21.376 1.00 85.94 89 MET A O 1
ATOM 706 N N . ASP A 1 90 ? -9.018 3.015 21.445 1.00 88.12 90 ASP A N 1
ATOM 707 C CA . ASP A 1 90 ? -8.689 3.418 20.091 1.00 88.12 90 ASP A CA 1
ATOM 708 C C . ASP A 1 90 ? -9.168 2.332 19.124 1.00 88.12 90 ASP A C 1
ATOM 710 O O . ASP A 1 90 ? -8.744 1.167 19.165 1.00 88.12 90 ASP A O 1
ATOM 714 N N . THR A 1 91 ? -10.125 2.712 18.286 1.00 91.19 91 THR A N 1
ATOM 715 C CA . THR A 1 91 ? -10.784 1.823 17.334 1.00 91.19 91 THR A CA 1
ATOM 716 C C . THR A 1 91 ? -10.878 2.479 15.965 1.00 91.19 91 THR A C 1
ATOM 718 O O . THR A 1 91 ? -10.613 3.668 15.791 1.00 91.19 91 THR A O 1
ATOM 721 N N . CYS A 1 92 ? -11.255 1.680 14.983 1.00 91.94 92 CYS A N 1
ATOM 722 C CA . CYS A 1 92 ? -11.502 2.101 13.621 1.00 91.94 92 CYS A CA 1
ATOM 723 C C . CYS A 1 92 ? -12.914 1.684 13.222 1.00 91.94 92 CYS A C 1
ATOM 725 O O . CYS A 1 92 ? -13.349 0.576 13.534 1.00 91.94 92 CYS A O 1
ATOM 727 N N . ILE A 1 93 ? -13.626 2.578 12.550 1.00 93.69 93 ILE A N 1
ATOM 728 C CA . ILE A 1 93 ? -15.016 2.394 12.138 1.00 93.69 93 ILE A CA 1
ATOM 729 C C . ILE A 1 93 ? -15.131 2.451 10.623 1.00 93.69 93 ILE A C 1
ATOM 731 O O . ILE A 1 93 ? -14.395 3.175 9.949 1.00 93.69 93 ILE A O 1
ATOM 735 N N . ASP A 1 94 ? -16.090 1.704 10.095 1.00 92.69 94 ASP A N 1
ATOM 736 C CA . ASP A 1 94 ? -16.381 1.669 8.670 1.00 92.69 94 ASP A CA 1
ATOM 737 C C . ASP A 1 94 ? -17.672 2.434 8.366 1.00 92.69 94 ASP A C 1
ATOM 739 O O . ASP A 1 94 ? -18.776 1.955 8.617 1.00 92.69 94 ASP A O 1
ATOM 743 N N . LEU A 1 95 ? -17.543 3.641 7.818 1.00 90.62 95 LEU A N 1
ATOM 744 C CA . LEU A 1 95 ? -18.683 4.493 7.469 1.00 90.62 95 LEU A CA 1
ATOM 745 C C . LEU A 1 95 ? -19.323 4.128 6.123 1.00 90.62 95 LEU A C 1
ATOM 747 O O . LEU A 1 95 ? -20.409 4.620 5.807 1.00 90.62 95 LEU A O 1
ATOM 751 N N . ILE A 1 96 ? -18.666 3.295 5.317 1.00 88.88 96 ILE A N 1
ATOM 752 C CA . ILE A 1 96 ? -19.047 3.031 3.925 1.00 88.88 96 ILE A CA 1
ATOM 753 C C . ILE A 1 96 ? -19.609 1.610 3.788 1.00 88.88 96 ILE A C 1
ATOM 755 O O . ILE A 1 96 ? -20.637 1.433 3.133 1.00 88.88 96 ILE A O 1
ATOM 759 N N . GLY A 1 97 ? -19.020 0.633 4.480 1.00 87.94 97 GLY A N 1
ATOM 760 C CA . GLY A 1 97 ? -19.328 -0.792 4.374 1.00 87.94 97 GLY A CA 1
ATOM 761 C C . GLY A 1 97 ? -18.385 -1.506 3.403 1.00 87.94 97 GLY A C 1
ATOM 762 O O . GLY A 1 97 ? -18.847 -2.137 2.458 1.00 87.94 97 GLY A O 1
ATOM 763 N N . VAL A 1 98 ? -17.072 -1.366 3.592 1.00 86.75 98 VAL A N 1
ATOM 764 C CA . VAL A 1 98 ? -16.026 -1.938 2.725 1.00 86.75 98 VAL A CA 1
ATOM 765 C C . VAL A 1 98 ? -15.638 -3.375 3.087 1.00 86.75 98 VAL A C 1
ATOM 767 O O . VAL A 1 98 ? -14.986 -4.045 2.285 1.00 86.75 98 VAL A O 1
ATOM 770 N N . SER A 1 99 ? -16.033 -3.874 4.265 1.00 85.62 99 SER A N 1
ATOM 771 C CA . SER A 1 99 ? -15.776 -5.266 4.664 1.00 85.62 99 SER A CA 1
ATOM 772 C C . SER A 1 99 ? -16.454 -6.249 3.706 1.00 85.62 99 SER A C 1
ATOM 774 O O . SER A 1 99 ? -17.679 -6.320 3.620 1.00 85.62 99 SER A O 1
ATOM 776 N N . LYS A 1 100 ? -15.651 -7.058 3.008 1.00 74.81 100 LYS A N 1
ATOM 777 C CA . LYS A 1 100 ? -16.152 -8.012 2.001 1.00 74.81 100 LYS A CA 1
ATOM 778 C C . LYS A 1 100 ? -16.837 -9.241 2.605 1.00 74.81 100 LYS A C 1
ATOM 780 O O . LYS A 1 100 ? -17.658 -9.870 1.946 1.00 74.81 100 LYS A O 1
ATOM 785 N N . ASN A 1 101 ? -16.510 -9.567 3.857 1.00 82.25 101 ASN A N 1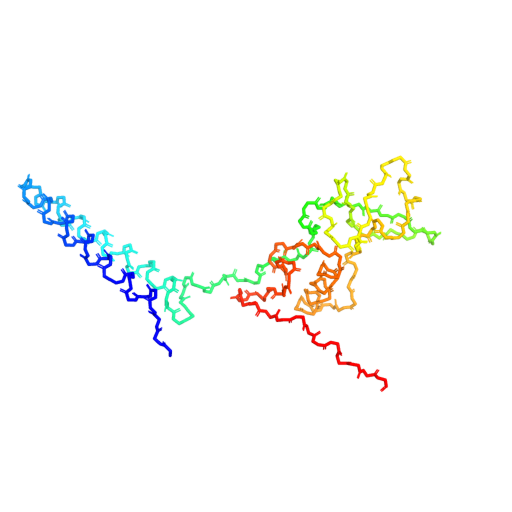
ATOM 786 C CA . ASN A 1 101 ? -16.882 -10.832 4.499 1.00 82.25 101 ASN A CA 1
ATOM 787 C C . ASN A 1 101 ? -17.864 -10.649 5.669 1.00 82.25 101 ASN A C 1
ATOM 789 O O . ASN A 1 101 ? -18.042 -11.570 6.461 1.00 82.25 101 ASN A O 1
ATOM 793 N N . ASN A 1 102 ? -18.465 -9.461 5.824 1.00 80.50 102 ASN A N 1
ATOM 794 C CA . ASN A 1 102 ? -19.261 -9.071 7.000 1.00 80.50 102 ASN A CA 1
ATOM 795 C C . ASN A 1 102 ? -18.509 -9.198 8.341 1.00 80.50 102 ASN A C 1
ATOM 797 O O . ASN A 1 102 ? -19.128 -9.209 9.404 1.00 80.50 102 ASN A O 1
ATOM 801 N N . GLY A 1 103 ? -17.177 -9.291 8.304 1.00 83.19 103 GLY A N 1
ATOM 802 C CA . GLY A 1 103 ? -16.344 -9.387 9.502 1.00 83.19 103 GLY A CA 1
ATOM 803 C C . GLY A 1 103 ? -16.173 -8.046 10.224 1.00 83.19 103 GLY A C 1
ATOM 804 O O . GLY A 1 103 ? -15.646 -8.012 11.334 1.00 83.19 103 GLY A O 1
ATOM 805 N N . LEU A 1 104 ? -16.630 -6.952 9.608 1.00 90.81 104 LEU A N 1
ATOM 806 C CA . LEU A 1 104 ? -16.870 -5.666 10.247 1.00 90.81 104 LEU A CA 1
ATOM 807 C C . LEU A 1 104 ? -18.190 -5.092 9.713 1.00 90.81 104 LEU A C 1
ATOM 809 O O . LEU A 1 104 ? -18.394 -5.009 8.503 1.00 90.81 104 LEU A O 1
ATOM 813 N N . SER A 1 105 ? -19.100 -4.713 10.607 1.00 92.44 105 SER A N 1
ATOM 814 C CA . SER A 1 105 ? -20.370 -4.093 10.232 1.00 92.44 105 SER A CA 1
ATOM 815 C C . SER A 1 105 ? -20.207 -2.594 10.009 1.00 92.44 105 SER A C 1
ATOM 817 O O . SER A 1 105 ? -19.465 -1.931 10.732 1.00 92.44 105 SER A O 1
ATOM 819 N N . LYS A 1 106 ? -20.972 -2.044 9.063 1.00 92.12 106 LYS A N 1
ATOM 820 C CA . LYS A 1 106 ? -21.040 -0.600 8.838 1.00 92.12 106 LYS A CA 1
ATOM 821 C C . LYS A 1 106 ? -21.437 0.133 10.124 1.00 92.12 106 LYS A C 1
ATOM 823 O O . LYS A 1 106 ? -22.411 -0.233 10.782 1.00 92.12 106 LYS A O 1
ATOM 828 N N . PHE A 1 107 ? -20.696 1.180 10.450 1.00 93.56 107 PHE A N 1
ATOM 829 C CA . PHE A 1 107 ? -20.932 2.036 11.598 1.00 93.56 107 PHE A CA 1
ATOM 830 C C . PHE A 1 107 ? -22.101 2.988 11.347 1.00 93.56 107 PHE A C 1
ATOM 832 O O . PHE A 1 107 ? -22.158 3.684 10.330 1.00 93.56 107 PHE A O 1
ATOM 839 N N . ASP A 1 108 ? -23.024 3.045 12.304 1.00 92.19 108 ASP A N 1
ATOM 840 C CA . ASP A 1 108 ? -24.128 3.996 12.305 1.00 92.19 108 ASP A CA 1
ATOM 841 C C . ASP A 1 108 ? -23.748 5.235 13.125 1.00 92.19 108 ASP A C 1
ATOM 843 O O . ASP A 1 108 ? -23.675 5.192 14.357 1.00 92.19 108 ASP A O 1
ATOM 847 N N . ALA A 1 109 ? -23.531 6.356 12.437 1.00 88.69 109 ALA A N 1
ATOM 848 C CA . ALA A 1 109 ? -23.144 7.616 13.063 1.00 88.69 109 ALA A CA 1
ATOM 849 C C . ALA A 1 109 ? -24.169 8.133 14.088 1.00 88.69 109 ALA A C 1
ATOM 851 O O . ALA A 1 109 ? -23.787 8.857 15.003 1.00 88.69 109 ALA A O 1
ATOM 852 N N . GLN A 1 110 ? -25.446 7.746 13.981 1.00 89.31 110 GLN A N 1
ATOM 853 C CA . GLN A 1 110 ? -26.470 8.162 14.943 1.00 89.31 110 GLN A CA 1
ATOM 854 C C . GLN A 1 110 ? -26.381 7.403 16.269 1.00 89.31 110 GLN A C 1
ATOM 856 O O . GLN A 1 110 ? -26.808 7.919 17.299 1.00 89.31 110 GLN A O 1
ATOM 861 N N . LYS A 1 111 ? -25.820 6.187 16.261 1.00 87.75 111 LYS A N 1
ATOM 862 C CA . LYS A 1 111 ? -25.699 5.343 17.458 1.00 87.75 111 LYS A CA 1
ATOM 863 C C . LYS A 1 111 ? -24.416 5.595 18.247 1.00 87.75 111 LYS A C 1
ATOM 865 O O . LYS A 1 111 ? -24.378 5.272 19.432 1.00 87.75 111 LYS A O 1
ATOM 870 N N . GLY A 1 112 ? -23.372 6.149 17.627 1.00 88.19 112 GLY A N 1
ATOM 871 C CA . GLY A 1 112 ? -22.096 6.420 18.301 1.00 88.19 112 GLY A CA 1
ATOM 872 C C . GLY A 1 112 ? -21.543 5.179 19.015 1.00 88.19 112 GLY A C 1
ATOM 873 O O . GLY A 1 112 ? -21.452 4.100 18.428 1.00 88.19 112 GLY A O 1
ATOM 874 N N . ASP A 1 113 ? -21.251 5.300 20.311 1.00 88.50 113 ASP A N 1
ATOM 875 C CA . ASP A 1 113 ? -20.737 4.202 21.149 1.00 88.50 113 ASP A CA 1
ATOM 876 C C . ASP A 1 113 ? -21.748 3.064 21.389 1.00 88.50 113 ASP A C 1
ATOM 878 O O . ASP A 1 113 ? -21.356 1.980 21.820 1.00 88.50 113 ASP A O 1
ATOM 882 N N . SER A 1 114 ? -23.033 3.278 21.080 1.00 88.56 114 SER A N 1
ATOM 883 C CA . SER A 1 114 ? -24.091 2.258 21.177 1.00 88.56 114 SER A CA 1
ATOM 884 C C . SER A 1 114 ? -24.164 1.329 19.959 1.00 88.56 114 SER A C 1
ATOM 886 O O . SER A 1 114 ? -25.062 0.488 19.876 1.00 88.56 114 SER A O 1
ATOM 888 N N . ASN A 1 115 ? -23.255 1.473 18.990 1.00 90.44 115 ASN A N 1
ATOM 889 C CA . ASN A 1 115 ? -23.093 0.480 17.930 1.00 90.44 115 ASN A CA 1
ATOM 890 C C . ASN A 1 115 ? -22.672 -0.889 18.510 1.00 90.44 115 ASN A C 1
ATOM 892 O O . ASN A 1 115 ? -22.047 -0.947 19.572 1.00 90.44 115 ASN A O 1
ATOM 896 N N . PRO A 1 116 ? -22.985 -2.003 17.822 1.00 88.50 116 PRO A N 1
ATOM 897 C CA . PRO A 1 116 ? -22.487 -3.315 18.220 1.00 88.50 116 PRO A CA 1
ATOM 898 C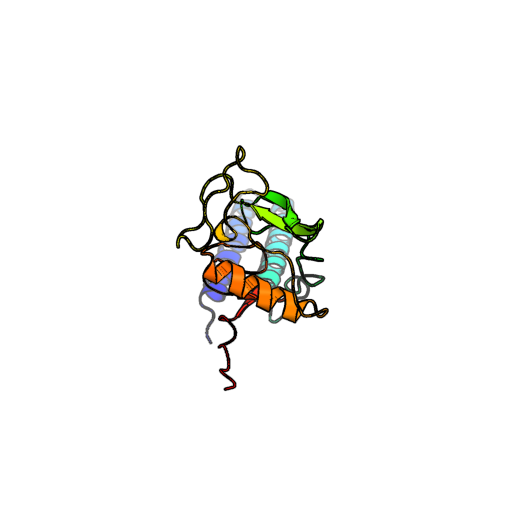 C . PRO A 1 116 ? -20.959 -3.376 18.114 1.00 88.50 116 PRO A C 1
ATOM 900 O O . PRO A 1 116 ? -20.359 -2.697 17.282 1.00 88.50 116 PRO A O 1
ATOM 903 N N . ASP A 1 117 ? -20.330 -4.252 18.899 1.00 88.44 117 ASP A N 1
ATOM 904 C CA . ASP A 1 117 ? -18.871 -4.445 18.886 1.00 88.44 117 ASP A CA 1
ATOM 905 C C . ASP A 1 117 ? -18.328 -4.793 17.493 1.00 88.44 117 ASP A C 1
ATOM 907 O O . ASP A 1 117 ? -17.222 -4.393 17.143 1.00 88.44 117 ASP A O 1
ATOM 911 N N . SER A 1 118 ? -19.139 -5.457 16.665 1.00 89.88 118 SER A N 1
ATOM 912 C CA . SER A 1 118 ? -18.818 -5.784 15.274 1.00 89.88 118 SER A CA 1
ATOM 913 C C . SER A 1 118 ? -18.621 -4.567 14.370 1.00 89.88 118 SER A C 1
ATOM 915 O O . SER A 1 118 ? -18.132 -4.734 13.261 1.00 89.88 118 SER A O 1
ATOM 917 N N . ALA A 1 119 ? -19.020 -3.361 14.787 1.00 90.94 119 ALA A N 1
ATOM 918 C CA . ALA A 1 119 ? -18.795 -2.127 14.032 1.00 90.94 119 ALA A CA 1
ATOM 919 C C . ALA A 1 119 ? -17.442 -1.473 14.343 1.00 90.94 119 ALA A C 1
ATOM 921 O O . ALA A 1 119 ? -17.076 -0.486 13.704 1.00 90.94 119 ALA A O 1
ATOM 922 N N . PHE A 1 120 ? -16.708 -2.010 15.321 1.00 91.81 120 PHE A N 1
ATOM 923 C CA . PHE A 1 120 ? -15.452 -1.451 15.795 1.00 91.81 120 PHE A CA 1
ATOM 924 C C . PHE A 1 120 ? -14.302 -2.413 15.539 1.00 91.81 120 PHE A C 1
ATOM 926 O O . PHE A 1 120 ? -14.197 -3.490 16.124 1.00 91.81 120 PHE A O 1
ATOM 933 N N . PHE A 1 121 ? -13.366 -1.974 14.715 1.00 92.06 121 PHE A N 1
ATOM 934 C CA . PHE A 1 121 ? -12.095 -2.641 14.545 1.00 92.06 121 PHE A CA 1
ATOM 935 C C . PHE A 1 121 ? -11.126 -2.147 15.628 1.00 92.06 121 PHE A C 1
ATOM 937 O O . PHE A 1 121 ? -10.762 -0.974 15.661 1.00 92.06 121 PHE A O 1
ATOM 944 N N . SER A 1 122 ? -10.716 -3.015 16.554 1.00 89.19 122 SER A N 1
ATOM 945 C CA . SER A 1 122 ? -9.808 -2.617 17.639 1.00 89.19 122 SER A CA 1
ATOM 946 C C . SER A 1 122 ? -8.366 -2.463 17.147 1.00 89.19 122 SER A C 1
ATOM 948 O O . SER A 1 122 ? -7.866 -3.331 16.431 1.00 89.19 122 SER A O 1
ATOM 950 N N . LEU A 1 123 ? -7.668 -1.416 17.601 1.00 87.62 123 LEU A N 1
ATOM 951 C CA . LEU A 1 123 ? -6.221 -1.238 17.397 1.00 87.62 123 LEU A CA 1
ATOM 952 C C . LEU A 1 123 ? -5.377 -1.813 18.546 1.00 87.62 123 LEU A C 1
ATOM 954 O O . LEU A 1 123 ? -4.146 -1.816 18.495 1.00 87.62 123 LEU A O 1
ATOM 958 N N . LYS A 1 124 ? -6.024 -2.330 19.596 1.00 85.31 124 LYS A N 1
ATOM 959 C CA . LYS A 1 124 ? -5.332 -2.884 20.759 1.00 85.31 124 LYS A CA 1
ATOM 960 C C . LYS A 1 124 ? -4.627 -4.190 20.386 1.00 85.31 124 LYS A C 1
ATOM 962 O O . LYS A 1 124 ? -5.237 -5.100 19.812 1.00 85.31 124 LYS A O 1
ATOM 967 N N . THR A 1 125 ? -3.355 -4.264 20.758 1.00 82.75 125 THR A N 1
ATOM 968 C CA . THR A 1 125 ? -2.463 -5.419 20.591 1.00 82.75 125 THR A CA 1
ATOM 969 C C . THR A 1 125 ? -1.900 -5.828 21.948 1.00 82.75 125 THR A C 1
ATOM 971 O O . THR A 1 125 ? -1.821 -5.004 22.864 1.00 82.75 125 THR A O 1
ATOM 974 N N . VAL A 1 126 ? -1.562 -7.108 22.105 1.00 80.19 126 VAL A N 1
ATOM 975 C CA . VAL A 1 126 ? -1.043 -7.654 23.374 1.00 80.19 126 VAL A CA 1
ATOM 976 C C . VAL A 1 126 ? 0.475 -7.511 23.444 1.00 80.19 126 VAL A C 1
ATOM 978 O O . VAL A 1 126 ? 1.038 -7.275 24.513 1.00 80.19 126 VAL A O 1
ATOM 981 N N . SER A 1 127 ? 1.151 -7.633 22.302 1.00 76.06 127 SER A N 1
ATOM 982 C CA . SER A 1 127 ? 2.603 -7.513 22.230 1.00 76.06 127 SER A CA 1
ATOM 983 C C . SER A 1 127 ? 3.080 -6.061 22.204 1.00 76.06 127 SER A C 1
ATOM 985 O O . SER A 1 127 ? 2.435 -5.191 21.629 1.00 76.06 127 SER A O 1
ATOM 987 N N . THR A 1 128 ? 4.255 -5.792 22.772 1.00 74.25 128 THR A N 1
ATOM 988 C CA . THR A 1 128 ? 4.984 -4.523 22.599 1.00 74.25 128 THR A CA 1
ATOM 989 C C . THR A 1 128 ? 5.932 -4.549 21.396 1.00 74.25 128 THR A C 1
ATOM 991 O O . THR A 1 128 ? 6.351 -3.488 20.938 1.00 74.25 128 THR A O 1
ATOM 994 N N . ASP A 1 129 ? 6.224 -5.736 20.857 1.00 73.12 129 ASP A N 1
ATOM 995 C CA . ASP A 1 129 ? 7.086 -5.965 19.695 1.00 73.12 129 ASP A CA 1
ATOM 996 C C . ASP A 1 129 ? 6.357 -5.592 18.393 1.00 73.12 129 ASP A C 1
ATOM 998 O O . ASP A 1 129 ? 5.266 -6.095 18.118 1.00 73.12 129 ASP A O 1
ATOM 1002 N N . GLY A 1 130 ? 6.961 -4.720 17.580 1.00 72.31 130 GLY A N 1
ATOM 1003 C CA . GLY A 1 130 ? 6.363 -4.224 16.338 1.00 72.31 130 GLY A CA 1
ATOM 1004 C C . GLY A 1 130 ? 6.016 -5.322 15.326 1.00 72.31 130 GLY A C 1
ATOM 1005 O O . GLY A 1 130 ? 4.957 -5.261 14.709 1.00 72.31 130 GLY A O 1
ATOM 1006 N N . GLY A 1 131 ? 6.840 -6.365 15.197 1.00 73.00 131 GLY A N 1
ATOM 1007 C CA . GLY A 1 131 ? 6.570 -7.464 14.266 1.00 73.00 131 GLY A CA 1
ATOM 1008 C C . GLY A 1 131 ? 5.374 -8.309 14.706 1.00 73.00 131 GLY A C 1
ATOM 1009 O O . GLY A 1 131 ? 4.504 -8.643 13.901 1.00 73.00 131 GLY A O 1
ATOM 1010 N N . LYS A 1 132 ? 5.277 -8.599 16.007 1.00 75.75 132 LYS A N 1
ATOM 1011 C CA . LYS A 1 132 ? 4.147 -9.357 16.570 1.00 75.75 132 LYS A CA 1
ATOM 1012 C C . LYS A 1 132 ? 2.848 -8.553 16.547 1.00 75.75 132 LYS A C 1
ATOM 1014 O O . LYS A 1 132 ? 1.804 -9.116 16.225 1.00 75.75 132 LYS A O 1
ATOM 1019 N N . LYS A 1 133 ? 2.914 -7.240 16.802 1.00 79.56 133 LYS A N 1
ATOM 1020 C CA . LYS A 1 133 ? 1.775 -6.322 16.629 1.00 79.56 133 LYS A CA 1
ATOM 1021 C C . LYS A 1 133 ? 1.226 -6.367 15.206 1.00 79.56 133 LYS A C 1
ATOM 1023 O O . LYS A 1 133 ? 0.018 -6.512 15.029 1.00 79.56 133 LYS A O 1
ATOM 1028 N N . ASN A 1 134 ? 2.107 -6.288 14.208 1.00 79.69 134 ASN A N 1
ATOM 1029 C CA . ASN A 1 134 ? 1.709 -6.366 12.803 1.00 79.69 134 ASN A CA 1
ATOM 1030 C C . ASN A 1 134 ? 1.050 -7.713 12.486 1.00 79.69 134 ASN A C 1
ATOM 1032 O O . ASN A 1 134 ? 0.040 -7.738 11.792 1.00 79.69 134 ASN A O 1
ATOM 1036 N N . GLY A 1 135 ? 1.559 -8.819 13.039 1.00 79.69 135 GLY A N 1
ATOM 1037 C CA . GLY A 1 135 ? 0.943 -10.140 12.889 1.00 79.69 135 GLY A CA 1
ATOM 1038 C C . GLY A 1 135 ? -0.476 -10.219 13.467 1.00 79.69 135 GLY A C 1
ATOM 1039 O O . GLY A 1 135 ? -1.392 -10.683 12.788 1.00 79.69 135 GLY A O 1
ATOM 1040 N N . GLU A 1 136 ? -0.685 -9.720 14.692 1.00 85.50 136 GLU A N 1
ATOM 1041 C CA . GLU A 1 136 ? -2.011 -9.677 15.332 1.00 85.50 136 GLU A CA 1
ATOM 1042 C C . GLU A 1 136 ? -3.017 -8.853 14.508 1.00 85.50 136 GLU A C 1
ATOM 1044 O O . GLU A 1 136 ? -4.163 -9.267 14.308 1.00 85.50 136 GLU A O 1
ATOM 1049 N N . LEU A 1 137 ? -2.589 -7.692 14.009 1.00 86.50 137 LEU A N 1
ATOM 1050 C CA . LEU A 1 137 ? -3.442 -6.791 13.234 1.00 86.50 137 LEU A CA 1
ATOM 1051 C C . LEU A 1 137 ? -3.688 -7.290 11.815 1.00 86.50 137 LEU A C 1
ATOM 1053 O O . LEU A 1 137 ? -4.811 -7.170 11.331 1.00 86.50 137 LEU A O 1
ATOM 1057 N N . CYS A 1 138 ? -2.688 -7.904 11.183 1.00 86.50 138 CYS A N 1
ATOM 1058 C CA . CYS A 1 138 ? -2.843 -8.566 9.896 1.00 86.50 138 CYS A CA 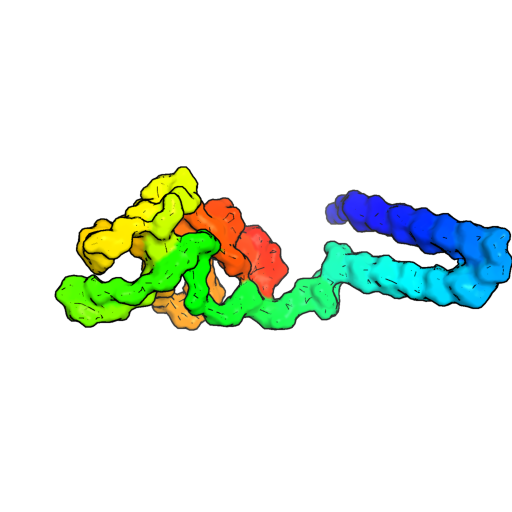1
ATOM 1059 C C . CYS A 1 138 ? -3.932 -9.636 9.974 1.00 86.50 138 CYS A C 1
ATOM 1061 O O . CYS A 1 138 ? -4.880 -9.616 9.190 1.00 86.50 138 CYS A O 1
ATOM 1063 N N . GLN A 1 139 ? -3.839 -10.535 10.959 1.00 87.56 139 GLN A N 1
ATOM 1064 C CA . GLN A 1 139 ? -4.814 -11.609 11.109 1.00 87.56 139 GLN A CA 1
ATOM 1065 C C . GLN A 1 139 ? -6.224 -11.056 11.341 1.00 87.56 139 GLN A C 1
ATOM 1067 O O . GLN A 1 139 ? -7.198 -11.564 10.779 1.00 87.56 139 GLN A O 1
ATOM 1072 N N . ARG A 1 140 ? -6.340 -9.993 12.146 1.00 88.88 140 ARG A N 1
ATOM 1073 C CA . ARG A 1 140 ? -7.616 -9.321 12.410 1.00 88.88 140 ARG A CA 1
ATOM 1074 C C . ARG A 1 140 ? -8.189 -8.690 11.141 1.00 88.88 140 ARG A C 1
ATOM 1076 O O . ARG A 1 140 ? -9.361 -8.895 10.854 1.00 88.88 140 ARG A O 1
ATOM 1083 N N . ALA A 1 141 ? -7.373 -7.983 10.364 1.00 88.88 141 ALA A N 1
ATOM 1084 C CA . ALA A 1 141 ? -7.790 -7.356 9.114 1.00 88.88 141 ALA A CA 1
ATOM 1085 C C . ALA A 1 141 ? -8.231 -8.390 8.064 1.00 88.88 141 ALA A C 1
ATOM 1087 O O . ALA A 1 141 ? -9.318 -8.243 7.510 1.00 88.88 141 ALA A O 1
ATOM 1088 N N . ILE A 1 142 ? -7.485 -9.488 7.885 1.00 87.69 142 ILE A N 1
ATOM 1089 C CA . ILE A 1 142 ? -7.873 -10.598 6.991 1.00 87.69 142 ILE A CA 1
ATOM 1090 C C . ILE A 1 142 ? -9.211 -11.205 7.429 1.00 87.69 142 ILE A C 1
ATOM 1092 O O . ILE A 1 142 ? -10.123 -11.367 6.619 1.00 87.69 142 ILE A O 1
ATOM 1096 N N . THR A 1 143 ? -9.366 -11.488 8.726 1.00 87.38 143 THR A N 1
ATOM 1097 C CA . THR A 1 143 ? -10.617 -12.042 9.276 1.00 87.38 143 THR A CA 1
ATOM 1098 C C . THR A 1 143 ? -11.792 -11.080 9.064 1.00 87.38 143 THR A C 1
ATOM 1100 O O . THR A 1 143 ? -12.906 -11.510 8.773 1.00 87.38 143 THR A O 1
ATOM 1103 N N . SER A 1 144 ? -11.542 -9.770 9.139 1.00 87.75 144 SER A N 1
ATOM 1104 C CA . SER A 1 144 ? -12.534 -8.732 8.857 1.00 87.75 144 SER A CA 1
ATOM 1105 C C . SER A 1 144 ? -12.728 -8.444 7.360 1.00 87.75 144 SER A C 1
ATOM 1107 O O . SER A 1 144 ? -13.577 -7.623 7.016 1.00 87.75 144 SER A O 1
ATOM 1109 N N . GLY A 1 145 ? -11.998 -9.108 6.458 1.00 87.44 145 GLY A N 1
ATOM 1110 C CA . GLY A 1 145 ? -12.067 -8.880 5.011 1.00 87.44 145 GLY A CA 1
ATOM 1111 C C . GLY A 1 145 ? -11.602 -7.482 4.594 1.00 87.44 145 GLY A C 1
ATOM 1112 O O . GLY A 1 145 ? -12.183 -6.896 3.680 1.00 87.44 145 GLY A O 1
ATOM 1113 N N . LEU A 1 146 ? -10.613 -6.941 5.306 1.00 88.44 146 LEU A N 1
ATOM 1114 C CA . LEU A 1 146 ? -10.031 -5.616 5.111 1.00 88.44 146 LEU A CA 1
ATOM 1115 C C . LEU A 1 146 ? -8.583 -5.739 4.639 1.00 88.44 146 LEU A C 1
ATOM 1117 O O . LEU A 1 146 ? -7.873 -6.677 5.004 1.00 88.44 146 LEU A O 1
ATOM 1121 N N . SER A 1 147 ? -8.136 -4.754 3.870 1.00 87.69 147 SER A N 1
ATOM 1122 C CA . SER A 1 147 ? -6.721 -4.536 3.592 1.00 87.69 147 SER A CA 1
ATOM 1123 C C . SER A 1 147 ? -6.168 -3.455 4.514 1.00 87.69 147 SER A C 1
ATOM 1125 O O . SER A 1 147 ? -6.908 -2.654 5.091 1.00 87.69 147 SER A O 1
ATOM 1127 N N . TRP A 1 148 ? -4.857 -3.471 4.696 1.00 84.50 148 TRP A N 1
ATOM 1128 C CA . TRP A 1 148 ? -4.164 -2.466 5.476 1.00 84.50 148 TRP A CA 1
ATOM 1129 C C . TRP A 1 148 ? -2.797 -2.251 4.864 1.00 84.50 148 TRP A C 1
ATOM 1131 O O . TRP A 1 148 ? -1.951 -3.151 4.897 1.00 84.50 148 TRP A O 1
ATOM 1141 N N . GLU A 1 149 ? -2.595 -1.060 4.307 1.00 78.75 149 GLU A N 1
ATOM 1142 C CA . GLU A 1 149 ? -1.352 -0.681 3.653 1.00 78.75 149 GLU A CA 1
ATOM 1143 C C . GLU A 1 149 ? -0.120 -1.082 4.485 1.00 78.75 149 GLU A C 1
ATOM 1145 O O . GLU A 1 149 ? 0.038 -0.707 5.648 1.00 78.75 149 GLU A O 1
ATOM 1150 N N . GLY A 1 150 ? 0.751 -1.893 3.881 1.00 71.19 150 GLY A N 1
ATOM 1151 C CA . GLY A 1 150 ? 1.999 -2.343 4.499 1.00 71.19 150 GLY A CA 1
ATOM 1152 C C . GLY A 1 150 ? 1.866 -3.429 5.575 1.00 71.19 150 GLY A C 1
ATOM 1153 O O . GLY A 1 150 ? 2.891 -3.861 6.090 1.00 71.19 150 GLY A O 1
ATOM 1154 N N . ILE A 1 151 ? 0.654 -3.898 5.903 1.00 76.38 151 ILE A N 1
ATOM 1155 C CA . ILE A 1 151 ? 0.424 -4.995 6.864 1.00 76.38 151 ILE A CA 1
ATOM 1156 C C . ILE A 1 151 ? -0.274 -6.182 6.201 1.00 76.38 151 ILE A C 1
ATOM 1158 O O . ILE A 1 151 ? 0.119 -7.323 6.431 1.00 76.38 151 ILE A O 1
ATOM 1162 N N . THR A 1 152 ? -1.302 -5.946 5.385 1.00 81.06 152 THR A N 1
ATOM 1163 C CA . THR A 1 152 ? -2.019 -7.006 4.666 1.00 81.06 152 THR A CA 1
ATOM 1164 C C . THR A 1 152 ? -2.634 -6.503 3.367 1.00 81.06 152 THR A C 1
ATOM 1166 O O . THR A 1 152 ? -3.147 -5.389 3.288 1.00 81.06 152 THR A O 1
ATOM 1169 N N . ASN A 1 153 ? -2.629 -7.354 2.345 1.00 80.12 153 ASN A N 1
ATOM 1170 C CA . ASN A 1 153 ? -3.330 -7.108 1.084 1.00 80.12 153 ASN A CA 1
ATOM 1171 C C . ASN A 1 153 ? -4.786 -7.621 1.089 1.00 80.12 153 ASN A C 1
ATOM 1173 O O . ASN A 1 153 ? -5.441 -7.603 0.050 1.00 80.12 153 ASN A O 1
ATOM 1177 N N . GLY A 1 154 ? -5.279 -8.096 2.235 1.00 74.88 154 GLY A N 1
ATOM 1178 C CA . GLY A 1 154 ? -6.596 -8.716 2.383 1.00 74.88 154 GLY A CA 1
ATOM 1179 C C . GLY A 1 154 ? -6.583 -10.247 2.321 1.00 74.88 154 GLY A C 1
ATOM 1180 O O . GLY A 1 154 ? -7.527 -10.859 2.810 1.00 74.88 154 GLY A O 1
ATOM 1181 N N . ASP A 1 155 ? -5.502 -10.856 1.820 1.00 75.50 155 ASP A N 1
ATOM 1182 C CA . ASP A 1 155 ? -5.352 -12.316 1.704 1.00 75.50 155 ASP A CA 1
ATOM 1183 C C . ASP A 1 155 ? -4.154 -12.862 2.505 1.00 75.50 155 ASP A C 1
ATOM 1185 O O . ASP A 1 155 ? -4.149 -14.018 2.928 1.00 75.50 155 ASP A O 1
ATOM 1189 N N . GLY A 1 156 ? -3.125 -12.043 2.732 1.00 75.81 156 GLY A N 1
ATOM 1190 C CA . GLY A 1 156 ? -1.901 -12.430 3.428 1.00 75.81 156 GLY A CA 1
ATOM 1191 C C . GLY A 1 156 ? -1.169 -11.237 4.032 1.00 75.81 156 GLY A C 1
ATOM 1192 O O . GLY A 1 156 ? -1.444 -10.082 3.704 1.00 75.81 156 GLY A O 1
ATOM 1193 N N . CYS A 1 157 ? -0.234 -11.520 4.934 1.00 80.12 157 CYS A N 1
ATOM 1194 C CA . CYS A 1 157 ? 0.518 -10.496 5.644 1.00 80.12 157 CYS A CA 1
ATOM 1195 C C . CYS A 1 157 ? 1.711 -10.031 4.8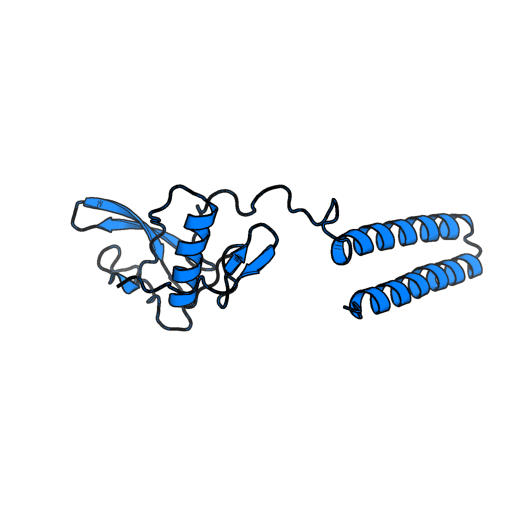18 1.00 80.12 157 CYS A C 1
ATOM 1197 O O . CYS A 1 157 ? 2.415 -10.837 4.216 1.00 80.12 157 CYS A O 1
ATOM 1199 N N . VAL A 1 158 ? 1.970 -8.730 4.822 1.00 71.62 158 VAL A N 1
ATOM 1200 C CA . VAL A 1 158 ? 3.163 -8.144 4.214 1.00 71.62 158 VAL A CA 1
ATOM 1201 C C . VAL A 1 158 ? 4.175 -7.889 5.326 1.00 71.62 158 VAL A C 1
ATOM 1203 O O . VAL A 1 158 ? 3.895 -7.187 6.296 1.00 71.62 158 VAL A O 1
ATOM 1206 N N . SER A 1 159 ? 5.343 -8.507 5.208 1.00 65.06 159 SER A N 1
ATOM 1207 C CA . SER A 1 159 ? 6.471 -8.298 6.113 1.00 65.06 159 SER A CA 1
ATOM 1208 C C . SER A 1 159 ? 7.185 -6.983 5.790 1.00 65.06 159 SER A C 1
ATOM 1210 O O . SER A 1 159 ? 7.077 -6.455 4.685 1.00 65.06 159 SER A O 1
ATOM 1212 N N . GLY A 1 160 ? 7.975 -6.459 6.734 1.00 59.31 160 GLY A N 1
ATOM 1213 C CA . GLY A 1 160 ? 8.714 -5.198 6.553 1.00 59.31 160 GLY A CA 1
ATOM 1214 C C . GLY A 1 160 ? 9.761 -5.209 5.425 1.00 59.31 160 GLY A C 1
ATOM 1215 O O . GLY A 1 160 ? 10.249 -4.152 5.041 1.00 59.31 160 GLY A O 1
ATOM 1216 N N . ASP A 1 161 ? 10.094 -6.383 4.883 1.00 57.62 161 ASP A N 1
ATOM 1217 C CA . ASP A 1 161 ? 10.931 -6.583 3.693 1.00 57.62 161 ASP A CA 1
ATOM 1218 C C . ASP A 1 161 ? 10.118 -6.665 2.381 1.00 57.62 161 ASP A C 1
ATOM 1220 O O . ASP A 1 161 ? 10.681 -6.888 1.310 1.00 57.62 161 ASP A O 1
ATOM 1224 N N . GLY A 1 162 ? 8.795 -6.483 2.448 1.00 56.22 162 GLY A N 1
ATOM 1225 C CA . GLY A 1 162 ? 7.870 -6.575 1.318 1.00 56.22 162 GLY A CA 1
ATOM 1226 C C . GLY A 1 162 ? 7.500 -8.005 0.916 1.00 56.22 162 GLY A C 1
ATOM 1227 O O . GLY A 1 162 ? 6.771 -8.186 -0.061 1.00 56.22 162 GLY A O 1
ATOM 1228 N N . SER A 1 163 ? 7.976 -9.025 1.638 1.00 60.53 163 SER A N 1
ATOM 1229 C CA . SER A 1 163 ? 7.572 -10.410 1.392 1.00 60.53 163 SER A CA 1
ATOM 1230 C C . SER A 1 163 ? 6.139 -10.658 1.868 1.00 60.53 163 SER A C 1
ATOM 1232 O O . SER A 1 163 ? 5.710 -10.133 2.896 1.00 60.53 163 SER A O 1
ATOM 1234 N N . ILE A 1 164 ? 5.386 -11.469 1.120 1.00 59.41 164 ILE A N 1
ATOM 1235 C CA . ILE A 1 164 ? 4.069 -11.931 1.563 1.00 59.41 164 ILE A CA 1
ATOM 1236 C C . ILE A 1 164 ? 4.280 -13.189 2.398 1.00 59.41 164 ILE A C 1
ATOM 1238 O O . ILE A 1 164 ? 4.730 -14.218 1.893 1.00 59.41 164 ILE A O 1
ATOM 1242 N N . THR A 1 165 ? 3.946 -13.105 3.678 1.00 61.47 165 THR A N 1
ATOM 1243 C CA . THR A 1 165 ? 3.855 -14.252 4.572 1.00 61.47 165 THR A CA 1
ATOM 1244 C C . THR A 1 165 ? 2.387 -14.641 4.703 1.00 61.47 165 THR A C 1
ATOM 1246 O O . THR A 1 165 ? 1.507 -13.799 4.889 1.00 61.47 165 THR A O 1
ATOM 1249 N N . GLY A 1 166 ? 2.096 -15.933 4.543 1.00 53.22 166 GLY A N 1
ATOM 1250 C CA . GLY A 1 166 ? 0.765 -16.447 4.854 1.00 53.22 166 GLY A CA 1
ATOM 1251 C C . GLY A 1 166 ? 0.422 -16.161 6.320 1.00 53.22 166 GLY A C 1
ATOM 1252 O O . GLY A 1 166 ? 1.342 -15.966 7.123 1.00 53.22 166 GLY A O 1
ATOM 1253 N N . PRO A 1 167 ? -0.871 -16.126 6.683 1.00 47.59 167 PRO A N 1
ATOM 1254 C CA . PRO A 1 167 ? -1.264 -15.952 8.074 1.00 47.59 167 PRO A CA 1
ATOM 1255 C C . PRO A 1 167 ? -0.481 -16.952 8.935 1.00 47.59 167 PRO A C 1
ATOM 1257 O O . PRO A 1 167 ? -0.362 -18.118 8.533 1.00 47.59 167 PRO A O 1
ATOM 1260 N N . PRO A 1 168 ? 0.099 -16.528 10.076 1.00 47.50 168 PRO A N 1
ATOM 1261 C CA . PRO A 1 168 ? 0.730 -17.474 10.975 1.00 47.50 168 PRO A CA 1
ATOM 1262 C C . PRO A 1 168 ? -0.330 -18.520 11.297 1.00 47.50 168 PRO A C 1
ATOM 1264 O O . PRO A 1 168 ? -1.402 -18.181 11.801 1.00 47.50 168 PRO A O 1
ATOM 1267 N N . SER A 1 169 ? -0.063 -19.780 10.940 1.00 36.81 169 SER A N 1
ATOM 1268 C CA . SER A 1 169 ? -0.929 -20.883 11.330 1.00 36.81 169 SER A CA 1
ATOM 1269 C C . SER A 1 169 ? -1.153 -20.736 12.824 1.00 36.81 169 SER A C 1
ATOM 1271 O O . SER A 1 169 ? -0.177 -20.718 13.581 1.00 36.81 169 SER A O 1
ATOM 1273 N N . SER A 1 170 ? -2.407 -20.576 13.239 1.00 38.66 170 SER A N 1
ATOM 1274 C CA . SER A 1 170 ? -2.793 -20.683 14.633 1.00 38.66 170 SER A CA 1
ATOM 1275 C C . SER A 1 170 ? -2.361 -22.070 15.096 1.00 38.66 170 SER A C 1
ATOM 1277 O O . SER A 1 170 ? -3.052 -23.065 14.896 1.00 38.66 170 SER A O 1
ATOM 1279 N N . GLY A 1 171 ? -1.155 -22.145 15.657 1.00 33.38 171 GLY A N 1
ATOM 1280 C CA . GLY A 1 171 ? -0.683 -23.296 16.394 1.00 33.38 171 GLY A CA 1
ATOM 1281 C C . GLY A 1 171 ? -1.610 -23.431 17.585 1.00 33.38 171 GLY A C 1
ATOM 1282 O O . GLY A 1 171 ? -1.404 -22.782 18.608 1.00 33.38 171 GLY A O 1
ATOM 1283 N N . GLY A 1 172 ? -2.673 -24.213 17.401 1.00 31.70 172 GLY A N 1
ATOM 1284 C CA . GLY A 1 172 ? -3.542 -24.665 18.466 1.00 31.70 172 GLY A CA 1
ATOM 1285 C C . GLY A 1 172 ? -2.670 -25.296 19.536 1.00 31.70 172 GLY A C 1
ATOM 1286 O O . GLY A 1 172 ? -2.084 -26.353 19.327 1.00 31.70 172 GLY A O 1
ATOM 1287 N N . SER A 1 173 ? -2.551 -24.599 20.656 1.00 27.33 173 SER A N 1
ATOM 1288 C CA . SER A 1 173 ? -2.090 -25.173 21.908 1.00 27.33 173 SER A CA 1
ATOM 1289 C C . SER A 1 173 ? -3.338 -25.276 22.774 1.00 27.33 173 SER A C 1
ATOM 1291 O O . SER A 1 173 ? -3.733 -24.306 23.421 1.00 27.33 173 SER A O 1
ATOM 1293 N N . CYS A 1 174 ? -4.022 -26.413 22.643 1.00 32.81 174 CYS A N 1
ATOM 1294 C CA . CYS A 1 174 ? -4.814 -26.968 23.733 1.00 32.81 174 CYS A CA 1
ATOM 1295 C C . CYS A 1 174 ? -3.858 -27.562 24.769 1.00 32.81 174 CYS A C 1
ATOM 1297 O O . CYS A 1 174 ? -2.802 -28.087 24.343 1.00 32.81 174 CYS A O 1
#

Foldseek 3Di:
DDDVVLVVLVVVLCCCLVVVLVVCVVVVVVVVSVVSNVVSVVVSVVVSCCPPNDCHPNLQPPDQPPDDPPDDFPQWDWDFAQDPVRDTFIWTFHCDQQQPPLQADHDDPVCGNVDDPSRTHGLDDPDPDPQRSLLVSQVSQLSRQTHHPSAGPNQFGQGSSRDTDHRDPPPDDD

Secondary structure (DSSP, 8-state):
---HHHHHHHHHHHHHHHHHHHHHHHTT-HHHHHHHHHHHHHHHHHHHHHHHSTT-TTTS-SS-SSSS--SPSTT-EEEEEEPTTS-EEEEEE-SS---TTSSSPPP-TTTGGGS-GGGEEE---S-SSHHHHHHHHHHHHHHTT--BTTTB-SSSEEPTTS-EEPPPP-----